Protein AF-A0A158BG43-F1 (afdb_monomer)

pLDDT: mean 74.62, std 22.75, range [27.55, 97.12]

Secondary structure (DSSP, 8-state):
-------------------------S-S------SS-EEEETTEEEEEEEEE-TTSEEEEEETTS-EEEEEEEE-TTSSSEEEEEEE-STTSSSTT-EEEEEEEE-SSEEEEEEE-TTSS-EEEEEEE-

Foldseek 3Di:
DDDDDDDDDDDPPPPPPPVPPQDFFPLAWDFCQFPFKWKDKPVGIATKTWTQGRQQKIWMAGPVGWIKIWGWDGPPGDQKTKIKIATDAPPDPDHRFIWIFIWHDDPFKIWTWTAGPVRPMIIIIIGTD

Nearest PDB structures (foldseek):
  2a13-assembly1_A  TM=4.425E-01  e=7.009E-01  Arabidopsis thaliana
  3t2x-assembly1_B  TM=4.609E-01  e=1.167E+00  Shewanella denitrificans OS217
  3wjf-assembly1_B  TM=5.000E-01  e=1.668E+00  Arabidopsis thaliana
  3szi-assembly4_G  TM=4.247E-01  e=1.506E+00  Shewanella denitrificans OS217
  3wjc-assembly1_B  TM=4.115E-01  e=1.668E+00  Arabidopsis thaliana

Mean predicted aligned error: 11.56 Å

Organism: NCBI:txid1777136

Solvent-accessible surface area (backbone atoms only — not comparable to full-atom values): 7262 Å² total; per-residue (Å²): 136,89,88,80,87,86,87,83,88,82,82,89,73,75,76,83,72,74,74,79,71,85,61,72,59,76,79,70,61,52,74,30,68,27,75,69,14,42,33,34,40,91,89,51,68,48,54,31,40,54,34,34,40,64,87,25,39,32,43,34,35,40,80,85,70,21,40,35,39,35,41,45,43,66,46,76,87,38,69,38,25,38,32,40,38,38,31,33,57,79,74,29,95,51,53,64,39,68,29,45,36,38,37,39,67,58,98,51,37,40,41,34,44,25,32,42,91,86,60,86,45,40,50,36,36,44,28,37,80

Sequence (129 aa):
MSMIAMASHPSSSFPLRCRYVERAPIGASLSASTKKPAAGSTKGGETTRFAVGQDGSIQGSGVTGYAFSGTTTPHGDKNFLDATVKFGPAPCLYPGMTLTGVVFFTSNEVLAGLTLPDRSDAFVVAGTK

Structure (mmCIF, N/CA/C/O backbone):
data_AF-A0A158BG43-F1
#
_entry.id   AF-A0A158BG43-F1
#
loop_
_atom_site.group_PDB
_atom_site.id
_atom_site.type_symbol
_atom_site.label_atom_id
_atom_site.label_alt_id
_atom_site.label_comp_id
_atom_site.label_asym_id
_atom_site.label_entity_id
_atom_site.label_seq_id
_atom_site.pdbx_PDB_ins_code
_atom_site.Cartn_x
_atom_site.Cartn_y
_atom_site.Cartn_z
_atom_site.occupancy
_atom_site.B_iso_or_equiv
_atom_site.auth_seq_id
_atom_site.auth_comp_id
_atom_site.auth_asym_id
_atom_site.auth_atom_id
_atom_site.pdbx_PDB_model_num
ATOM 1 N N . MET A 1 1 ? -20.550 17.779 60.912 1.00 37.50 1 MET A N 1
ATOM 2 C CA . MET A 1 1 ? -19.377 17.279 61.657 1.00 37.50 1 MET A CA 1
ATOM 3 C C . MET A 1 1 ? -18.313 16.924 60.637 1.00 37.50 1 MET A C 1
ATOM 5 O O . MET A 1 1 ? -18.587 16.151 59.732 1.00 37.50 1 MET A O 1
ATOM 9 N N . SER A 1 2 ? -17.175 17.602 60.726 1.00 34.94 2 SER A N 1
ATOM 10 C CA . SER A 1 2 ? -15.984 17.400 59.903 1.00 34.94 2 SER A CA 1
ATOM 11 C C . SER A 1 2 ? -15.213 16.177 60.407 1.00 34.94 2 SER A C 1
ATOM 13 O O . SER A 1 2 ? -15.119 16.021 61.621 1.00 34.94 2 SER A O 1
ATOM 15 N N . MET A 1 3 ? -14.629 15.372 59.517 1.00 31.47 3 MET A N 1
ATOM 16 C CA . MET A 1 3 ? -13.272 14.850 59.709 1.00 31.47 3 MET A CA 1
ATOM 17 C C . MET A 1 3 ? -12.597 14.580 58.363 1.00 31.47 3 MET A C 1
ATOM 19 O O . MET A 1 3 ? -13.215 14.176 57.381 1.00 31.47 3 MET A O 1
ATOM 23 N N . ILE A 1 4 ? -11.306 14.882 58.380 1.00 27.55 4 ILE A N 1
ATOM 24 C CA . ILE A 1 4 ? -10.346 15.030 57.298 1.00 27.55 4 ILE A CA 1
ATOM 25 C C . ILE A 1 4 ? -9.380 13.832 57.334 1.00 27.55 4 ILE A C 1
ATOM 27 O O . ILE A 1 4 ? -8.937 13.447 58.408 1.00 27.55 4 ILE A O 1
ATOM 31 N N . ALA A 1 5 ? -9.060 13.329 56.136 1.00 32.81 5 ALA A N 1
ATOM 32 C CA . ALA A 1 5 ? -7.835 12.683 55.632 1.00 32.81 5 ALA A CA 1
ATOM 33 C C . ALA A 1 5 ? -7.079 11.584 56.414 1.00 32.81 5 ALA A C 1
ATOM 35 O O . ALA A 1 5 ? -6.594 11.777 57.522 1.00 32.81 5 ALA A O 1
ATOM 36 N N . MET A 1 6 ? -6.698 10.545 55.661 1.00 28.23 6 MET A N 1
ATOM 37 C CA . MET A 1 6 ? -5.288 10.161 55.546 1.00 28.23 6 MET A CA 1
ATOM 38 C C . MET A 1 6 ? -4.965 9.790 54.092 1.00 28.23 6 MET A C 1
ATOM 40 O O . MET A 1 6 ? -5.698 9.045 53.447 1.00 28.23 6 MET A O 1
ATOM 44 N N . ALA A 1 7 ? -3.890 10.380 53.574 1.00 37.34 7 ALA A N 1
ATOM 45 C CA . ALA A 1 7 ? -3.385 10.216 52.219 1.00 37.34 7 ALA A CA 1
ATOM 46 C C . ALA A 1 7 ? -2.291 9.140 52.162 1.00 37.34 7 ALA A C 1
ATOM 48 O O . ALA A 1 7 ? -1.436 9.086 53.043 1.00 37.34 7 ALA A O 1
ATOM 49 N N . SER A 1 8 ? -2.241 8.383 51.066 1.00 32.03 8 SER A N 1
ATOM 50 C CA . SER A 1 8 ? -1.004 7.793 50.544 1.00 32.03 8 SER A CA 1
ATOM 51 C C . SER A 1 8 ? -1.057 7.769 49.005 1.00 32.03 8 SER A C 1
ATOM 53 O O . SER A 1 8 ? -1.920 7.153 48.388 1.00 32.03 8 SER A O 1
ATOM 55 N N . HIS A 1 9 ? -0.159 8.534 48.381 1.00 32.22 9 HIS A N 1
ATOM 56 C CA . HIS A 1 9 ? 0.129 8.553 46.937 1.00 32.22 9 HIS A CA 1
ATOM 57 C C . HIS A 1 9 ? 1.297 7.578 46.642 1.00 32.22 9 HIS A C 1
ATOM 59 O O . HIS A 1 9 ? 2.014 7.222 47.575 1.00 32.22 9 HIS A O 1
ATOM 65 N N . PRO A 1 10 ? 1.684 7.315 45.379 1.00 43.56 10 PRO A N 1
ATOM 66 C CA . PRO A 1 10 ? 0.894 6.860 44.236 1.00 43.56 10 PRO A CA 1
ATOM 67 C C . PRO A 1 10 ? 1.562 5.625 43.572 1.00 43.56 10 PRO A C 1
ATOM 69 O O . PRO A 1 10 ? 2.783 5.527 43.500 1.00 43.56 10 PRO A O 1
ATOM 72 N N . SER A 1 11 ? 0.791 4.707 42.986 1.00 33.88 11 SER A N 1
ATOM 73 C CA . SER A 1 11 ? 1.318 3.846 41.915 1.00 33.88 11 SER A CA 1
ATOM 74 C C . SER A 1 11 ? 0.699 4.335 40.618 1.00 33.88 11 SER A C 1
ATOM 76 O O . SER A 1 11 ? -0.487 4.131 40.365 1.00 33.88 11 SER A O 1
ATOM 78 N N . SER A 1 12 ? 1.479 5.068 39.827 1.00 44.47 12 SER A N 1
ATOM 79 C CA . SER A 1 12 ? 1.094 5.527 38.496 1.00 44.47 12 SER A CA 1
ATOM 80 C C . SER A 1 12 ? 1.058 4.342 37.531 1.00 44.47 12 SER A C 1
ATOM 82 O O . SER A 1 12 ? 1.940 4.164 36.695 1.00 44.47 12 SER A O 1
ATOM 84 N N . SER A 1 13 ? 0.026 3.517 37.628 1.00 39.09 13 SER A N 1
ATOM 85 C CA . SER A 1 13 ? -0.416 2.719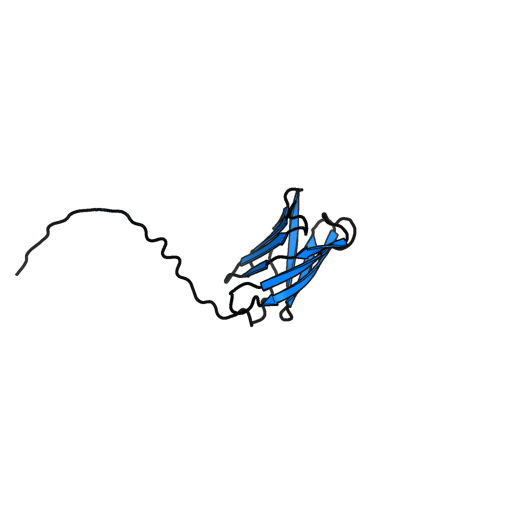 36.494 1.00 39.09 13 SER A CA 1
ATOM 86 C C . SER A 1 13 ? -1.252 3.661 35.636 1.00 39.09 13 SER A C 1
ATOM 88 O O . SER A 1 13 ? -2.415 3.906 35.928 1.00 39.09 13 SER A O 1
ATOM 90 N N . PHE A 1 14 ? -0.654 4.253 34.603 1.00 35.88 14 PHE A N 1
ATOM 91 C CA . PHE A 1 14 ? -1.428 4.737 33.465 1.00 35.88 14 PHE A CA 1
ATOM 92 C C . PHE A 1 14 ? -2.080 3.498 32.842 1.00 35.88 14 PHE A C 1
ATOM 94 O O . PHE A 1 14 ? -1.359 2.713 32.222 1.00 35.88 14 PHE A O 1
ATOM 101 N N . PRO A 1 15 ? -3.399 3.252 32.954 1.00 37.44 15 PRO A N 1
ATOM 102 C CA . PRO A 1 15 ? -3.987 2.336 32.010 1.00 37.44 15 PRO A CA 1
ATOM 103 C C . PRO A 1 15 ? -3.954 3.082 30.674 1.00 37.44 15 PRO A C 1
ATOM 105 O O . PRO A 1 15 ? -4.658 4.079 30.495 1.00 37.44 15 PRO A O 1
ATOM 108 N N . LEU A 1 16 ? -3.143 2.609 29.728 1.00 34.31 16 LEU A N 1
ATOM 109 C CA . LEU A 1 16 ? -3.421 2.803 28.309 1.00 34.31 16 LEU A CA 1
ATOM 110 C C . LEU A 1 16 ? -4.792 2.167 28.051 1.00 34.31 16 LEU A C 1
ATOM 112 O O . LEU A 1 16 ? -4.910 1.037 27.588 1.00 34.31 16 LEU A O 1
ATOM 116 N N . ARG A 1 17 ? -5.864 2.875 28.420 1.00 35.00 17 ARG A N 1
ATOM 117 C CA . ARG A 1 17 ? -7.217 2.564 27.990 1.00 35.00 17 ARG A CA 1
ATOM 118 C C . ARG A 1 17 ? -7.263 2.955 26.524 1.00 35.00 17 ARG A C 1
ATOM 120 O O . ARG A 1 17 ? -7.770 4.023 26.186 1.00 35.00 17 ARG A O 1
ATOM 127 N N . CYS A 1 18 ? -6.731 2.090 25.661 1.00 31.44 18 CYS A N 1
ATOM 128 C CA . CYS A 1 18 ? -7.208 1.997 24.292 1.00 31.44 18 CYS A CA 1
ATOM 129 C C . CYS A 1 18 ? -8.712 1.761 24.404 1.00 31.44 18 CYS A C 1
ATOM 131 O O . CYS A 1 18 ? -9.166 0.638 24.613 1.00 31.44 18 CYS A O 1
ATOM 133 N N . ARG A 1 19 ? -9.495 2.844 24.369 1.00 34.66 19 ARG A N 1
ATOM 134 C CA . ARG A 1 19 ? -10.926 2.746 24.135 1.00 34.66 19 ARG A CA 1
ATOM 135 C C . ARG A 1 19 ? -11.029 2.133 22.750 1.00 34.66 19 ARG A C 1
ATOM 137 O O . ARG A 1 19 ? -10.753 2.808 21.762 1.00 34.66 19 ARG A O 1
ATOM 144 N N . TYR A 1 20 ? -11.334 0.843 22.702 1.00 36.91 20 TYR A N 1
ATOM 145 C CA . TYR A 1 20 ? -11.742 0.180 21.481 1.00 36.91 20 TYR A CA 1
ATOM 146 C C . TYR A 1 20 ? -13.060 0.847 21.097 1.00 36.91 20 TYR A C 1
ATOM 148 O O . TYR A 1 20 ? -14.118 0.527 21.630 1.00 36.91 20 TYR A O 1
ATOM 156 N N . VAL A 1 21 ? -12.980 1.913 20.303 1.00 40.28 21 VAL A N 1
ATOM 157 C CA . VAL A 1 21 ? -14.167 2.478 19.682 1.00 40.28 21 VAL A CA 1
ATOM 158 C C . VAL A 1 21 ? -14.561 1.423 18.661 1.00 40.28 21 VAL A C 1
ATOM 160 O O . VAL A 1 21 ? -13.893 1.297 17.636 1.00 40.28 21 VAL A O 1
ATOM 163 N N . GLU A 1 22 ? -15.578 0.620 18.975 1.00 36.56 22 GLU A N 1
ATOM 164 C CA . GLU A 1 22 ? -16.289 -0.178 17.979 1.00 36.56 22 GLU A CA 1
ATOM 165 C C . GLU A 1 22 ? -16.808 0.800 16.924 1.00 36.56 22 GLU A C 1
ATOM 167 O O . GLU A 1 22 ? -17.852 1.435 17.068 1.00 36.56 22 GLU A O 1
ATOM 172 N N . ARG A 1 23 ? -16.007 1.024 15.885 1.00 42.94 23 ARG A N 1
ATOM 173 C CA . ARG A 1 23 ? -16.459 1.710 14.686 1.00 42.94 23 ARG A CA 1
ATOM 174 C C . ARG A 1 23 ? -17.159 0.645 13.858 1.00 42.94 23 ARG A C 1
ATOM 176 O O . ARG A 1 23 ? -16.573 -0.404 13.602 1.00 42.94 23 ARG A O 1
ATOM 183 N N . ALA A 1 24 ? -18.413 0.929 13.511 1.00 41.81 24 ALA A N 1
ATOM 184 C CA . ALA A 1 24 ? -19.252 0.110 12.645 1.00 41.81 24 ALA A CA 1
ATOM 185 C C . ALA A 1 24 ? -18.457 -0.438 11.442 1.00 41.81 24 ALA A C 1
ATOM 187 O O . ALA A 1 24 ? -17.553 0.262 10.967 1.00 41.81 24 ALA A O 1
ATOM 188 N N . PRO A 1 25 ? -18.790 -1.648 10.941 1.00 42.25 25 PRO A N 1
ATOM 189 C CA . PRO A 1 25 ? -18.127 -2.219 9.773 1.00 42.25 25 PRO A CA 1
ATOM 190 C C . PRO A 1 25 ? -18.113 -1.177 8.658 1.00 42.25 25 PRO A C 1
ATOM 192 O O . PRO A 1 25 ? -19.098 -0.459 8.463 1.00 42.25 25 PRO A O 1
ATOM 195 N N . ILE A 1 26 ? -16.973 -1.048 7.978 1.00 51.44 26 ILE A N 1
ATOM 196 C CA . ILE A 1 26 ? -16.731 -0.057 6.924 1.00 51.44 26 ILE A CA 1
ATOM 197 C C . ILE A 1 26 ? -17.606 -0.420 5.707 1.00 51.44 26 ILE A C 1
ATOM 199 O O .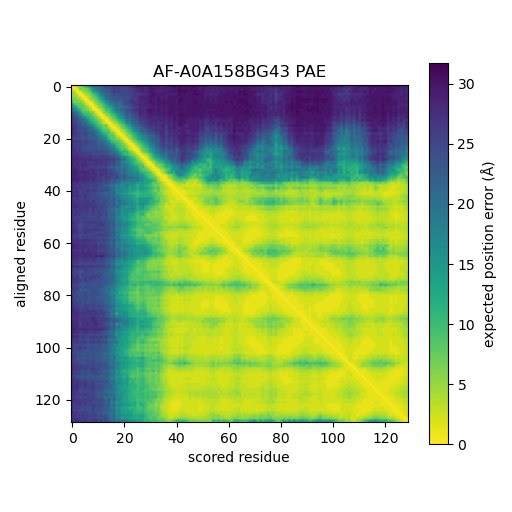 ILE A 1 26 ? -17.130 -0.939 4.708 1.00 51.44 26 ILE A O 1
ATOM 203 N N . GLY A 1 27 ? -18.916 -0.201 5.822 1.00 39.44 27 GLY A N 1
ATOM 204 C CA . GLY A 1 27 ? -19.930 -0.379 4.782 1.00 39.44 27 GLY A CA 1
ATOM 205 C C . GLY A 1 27 ? -20.380 0.947 4.167 1.00 39.44 27 GLY A C 1
ATOM 206 O O . GLY A 1 27 ? -21.260 0.964 3.316 1.00 39.44 27 GLY A O 1
ATOM 207 N N . ALA A 1 28 ? -19.781 2.066 4.584 1.00 37.25 28 ALA A N 1
ATOM 208 C CA . ALA A 1 28 ? -20.087 3.394 4.074 1.00 37.25 28 ALA A CA 1
ATOM 209 C C . ALA A 1 28 ? -18.818 4.046 3.512 1.00 37.25 28 ALA A C 1
ATOM 211 O O . ALA A 1 28 ? -18.035 4.666 4.230 1.00 37.25 28 ALA A O 1
ATOM 212 N N . SER A 1 29 ? -18.613 3.844 2.212 1.00 38.44 29 SER A N 1
ATOM 213 C CA . SER A 1 29 ? -18.270 4.915 1.274 1.00 38.44 29 SER A CA 1
ATOM 214 C C . SER A 1 29 ? -17.303 5.999 1.784 1.00 38.44 29 SER A C 1
ATOM 216 O O . SER A 1 29 ? -17.697 7.097 2.175 1.00 38.44 29 SER A O 1
ATOM 218 N N . LEU A 1 30 ? -15.999 5.726 1.708 1.00 47.50 30 LEU A N 1
ATOM 219 C CA . LEU A 1 30 ? -14.947 6.651 2.134 1.00 47.50 30 LEU A CA 1
ATOM 220 C C . LEU A 1 30 ? -14.240 7.271 0.928 1.00 47.50 30 LEU A C 1
ATOM 222 O O . LEU A 1 30 ? -13.174 6.798 0.564 1.00 47.50 30 LEU A O 1
ATOM 226 N N . SER A 1 31 ? -14.753 8.386 0.390 1.00 45.50 31 SER A N 1
ATOM 227 C CA . SER A 1 31 ? -13.951 9.241 -0.504 1.00 45.50 31 SER A CA 1
ATOM 228 C C . SER A 1 31 ? -12.813 9.864 0.302 1.00 45.50 31 SER A C 1
ATOM 230 O O . SER A 1 31 ? -12.991 10.853 1.011 1.00 45.50 31 SER A O 1
ATOM 232 N N . ALA A 1 32 ? -11.647 9.226 0.291 1.00 50.72 32 ALA A N 1
ATOM 233 C CA . ALA A 1 32 ? -10.436 9.770 0.886 1.00 50.72 32 ALA A CA 1
ATOM 234 C C . ALA A 1 32 ? -9.686 10.570 -0.177 1.00 50.72 32 ALA A C 1
ATOM 236 O O . ALA A 1 32 ? -8.767 10.057 -0.794 1.00 50.72 32 ALA A O 1
ATOM 237 N N . SER A 1 33 ? -10.088 11.812 -0.433 1.00 51.41 33 SER A N 1
ATOM 238 C CA . SER A 1 33 ? -9.305 12.699 -1.300 1.00 51.41 33 SER A CA 1
ATOM 239 C C . SER A 1 33 ? -8.258 13.402 -0.456 1.00 51.41 33 SER A C 1
ATOM 241 O O . SER A 1 33 ? -8.457 14.518 0.007 1.00 51.41 33 SER A O 1
ATOM 243 N N . THR A 1 34 ? -7.145 12.722 -0.211 1.00 55.28 34 THR A N 1
ATOM 244 C CA . THR A 1 34 ? -6.138 13.232 0.714 1.00 55.28 34 THR A CA 1
ATOM 245 C C . THR A 1 34 ? -5.454 14.495 0.177 1.00 55.28 34 THR A C 1
ATOM 247 O O . THR A 1 34 ? -4.929 14.528 -0.942 1.00 55.28 34 THR A O 1
ATOM 250 N N . LYS A 1 35 ? -5.428 15.569 0.976 1.00 51.81 35 LYS A N 1
ATOM 251 C CA . LYS A 1 35 ? -4.619 16.761 0.675 1.00 51.81 35 LYS A CA 1
ATOM 252 C C . LYS A 1 35 ? -3.157 16.457 1.030 1.00 51.81 35 LYS A C 1
ATOM 254 O O . LYS A 1 35 ? -2.766 16.604 2.178 1.00 51.81 35 LYS A O 1
ATOM 259 N N . LYS A 1 36 ? -2.357 16.063 0.027 1.00 61.06 36 LYS A N 1
ATOM 260 C CA . LYS A 1 36 ? -0.919 15.703 0.114 1.00 61.06 36 LYS A CA 1
ATOM 261 C C . LYS A 1 36 ? -0.616 14.403 0.895 1.00 61.06 36 LYS A C 1
ATOM 263 O O . LYS A 1 36 ? 0.143 14.453 1.862 1.00 61.06 36 LYS A O 1
ATOM 268 N N . PRO A 1 37 ? -1.150 13.232 0.507 1.00 65.62 37 PRO A N 1
ATOM 269 C CA . PRO A 1 37 ? -0.659 11.979 1.061 1.00 65.62 37 PRO A CA 1
ATOM 270 C C . PRO A 1 37 ? 0.808 11.790 0.657 1.00 65.62 37 PRO A C 1
ATOM 272 O O . PRO A 1 37 ? 1.197 12.018 -0.493 1.00 65.62 37 PRO A O 1
ATOM 275 N N . ALA A 1 38 ? 1.627 11.370 1.610 1.00 75.94 38 ALA A N 1
ATOM 276 C CA . ALA A 1 38 ? 2.952 10.860 1.307 1.00 75.94 38 ALA A CA 1
ATOM 277 C C . ALA A 1 38 ? 2.816 9.362 1.046 1.00 75.94 38 ALA A C 1
ATOM 279 O O . ALA A 1 38 ? 2.152 8.659 1.813 1.00 75.94 38 ALA A O 1
ATOM 280 N N . ALA A 1 39 ? 3.437 8.882 -0.027 1.00 82.19 39 ALA A N 1
ATOM 281 C CA . ALA A 1 39 ? 3.675 7.462 -0.194 1.00 82.19 39 ALA A CA 1
ATOM 282 C C . ALA A 1 39 ? 5.167 7.173 -0.145 1.00 82.19 39 ALA A C 1
ATOM 284 O O . ALA A 1 39 ? 5.979 7.971 -0.609 1.00 82.19 39 ALA A O 1
ATOM 285 N N . GLY A 1 40 ? 5.530 6.027 0.408 1.00 85.88 40 GLY A N 1
ATOM 286 C CA . GLY A 1 40 ? 6.921 5.649 0.556 1.00 85.88 40 GLY A CA 1
ATOM 287 C C . GLY A 1 40 ? 7.128 4.152 0.640 1.00 85.88 40 GLY A C 1
ATOM 288 O O . GLY A 1 40 ? 6.188 3.368 0.759 1.00 85.88 40 GLY A O 1
ATOM 289 N N . SER A 1 41 ? 8.398 3.799 0.561 1.00 89.94 41 SER A N 1
ATOM 290 C CA . SER A 1 41 ? 8.945 2.457 0.650 1.00 89.94 41 SER A CA 1
ATOM 291 C C . SER A 1 41 ? 10.361 2.518 1.209 1.00 89.94 41 SER A C 1
ATOM 293 O O . SER A 1 41 ? 10.909 3.605 1.416 1.00 89.94 41 SER A O 1
ATOM 295 N N . THR A 1 42 ? 11.006 1.365 1.368 1.00 89.50 42 THR A N 1
ATOM 296 C CA . THR A 1 42 ? 12.435 1.320 1.711 1.00 89.50 42 THR A CA 1
ATOM 297 C C . THR A 1 42 ? 13.342 1.859 0.597 1.00 89.50 42 THR A C 1
ATOM 299 O O . THR A 1 42 ? 14.501 2.174 0.855 1.00 89.50 42 THR A O 1
ATOM 302 N N . LYS A 1 43 ? 12.827 2.019 -0.630 1.00 87.62 43 LYS A N 1
ATOM 303 C CA . LYS A 1 43 ? 13.577 2.484 -1.810 1.00 87.62 43 LYS A CA 1
ATOM 304 C C . LYS A 1 43 ? 13.346 3.960 -2.148 1.00 87.62 43 LYS A C 1
ATOM 306 O O . LYS A 1 43 ? 13.951 4.468 -3.088 1.00 87.62 43 LYS A O 1
ATOM 311 N N . GLY A 1 44 ? 12.482 4.649 -1.403 1.00 85.12 44 GLY A N 1
ATOM 312 C CA . GLY A 1 44 ? 12.161 6.061 -1.611 1.00 85.12 44 GLY A CA 1
ATOM 313 C C . GLY A 1 44 ? 10.684 6.368 -1.393 1.00 85.12 44 GLY A C 1
ATOM 314 O O . GLY A 1 44 ? 9.875 5.474 -1.140 1.00 85.12 44 GLY A O 1
ATOM 315 N N . GLY A 1 45 ? 10.326 7.645 -1.499 1.00 84.94 45 GLY A N 1
ATOM 316 C CA . GLY A 1 45 ? 8.950 8.103 -1.362 1.00 84.94 45 GLY A CA 1
ATOM 317 C C . GLY A 1 45 ? 8.707 9.428 -2.063 1.00 84.94 45 GLY A C 1
ATOM 318 O O . GLY A 1 45 ? 9.640 10.154 -2.403 1.00 84.94 45 GLY A O 1
ATOM 319 N N . GLU A 1 46 ? 7.437 9.737 -2.281 1.00 82.81 46 GLU A N 1
ATOM 320 C CA . GLU A 1 46 ? 7.004 10.977 -2.907 1.00 82.81 46 GLU A CA 1
ATOM 321 C C . GLU A 1 46 ? 5.611 11.401 -2.431 1.00 82.81 46 GLU A C 1
ATOM 323 O O . GLU A 1 46 ? 4.877 10.650 -1.784 1.00 82.81 46 GLU A O 1
ATOM 328 N N . THR A 1 47 ? 5.233 12.639 -2.755 1.00 85.06 47 THR A N 1
ATOM 329 C CA . THR A 1 47 ? 3.840 13.066 -2.596 1.00 85.06 47 THR A CA 1
ATOM 330 C C . THR A 1 47 ? 2.996 12.395 -3.666 1.00 85.06 47 THR A C 1
ATOM 332 O O . THR A 1 47 ? 3.340 12.414 -4.846 1.00 85.06 47 THR A O 1
ATOM 335 N N . THR A 1 48 ? 1.863 11.840 -3.262 1.00 82.56 48 THR A N 1
ATOM 336 C CA . THR A 1 48 ? 0.957 11.132 -4.162 1.00 82.56 48 THR A CA 1
ATOM 337 C C . THR A 1 48 ? -0.443 11.704 -4.077 1.00 82.56 48 THR A C 1
ATOM 339 O O . THR A 1 48 ? -0.718 12.636 -3.330 1.00 82.56 48 THR A O 1
ATOM 342 N N . ARG A 1 49 ? -1.350 11.176 -4.882 1.00 86.25 49 ARG A N 1
ATOM 343 C CA . ARG A 1 49 ? -2.779 11.154 -4.614 1.00 86.25 49 ARG A CA 1
ATOM 344 C C . ARG A 1 49 ? -3.129 9.704 -4.353 1.00 86.25 49 ARG A C 1
ATOM 346 O O . ARG A 1 49 ? -2.670 8.830 -5.081 1.00 86.25 49 ARG A O 1
ATOM 353 N N . PHE A 1 50 ? -3.938 9.470 -3.336 1.00 87.06 50 PHE A N 1
ATOM 354 C CA . PHE A 1 50 ? -4.479 8.160 -3.020 1.00 87.06 50 PHE A CA 1
ATOM 355 C C . PHE A 1 50 ? -5.936 8.365 -2.655 1.00 87.06 50 PHE A C 1
ATOM 357 O O . PHE A 1 50 ? -6.228 9.038 -1.664 1.00 87.06 50 PHE A O 1
ATOM 364 N N . ALA A 1 51 ? -6.819 7.829 -3.486 1.00 86.25 51 ALA A N 1
ATOM 365 C CA . ALA A 1 51 ? -8.255 7.904 -3.335 1.00 86.25 51 ALA A CA 1
ATOM 366 C C . ALA A 1 51 ? -8.838 6.499 -3.282 1.00 86.25 51 ALA A C 1
ATOM 368 O O . ALA A 1 51 ? -8.449 5.625 -4.055 1.00 86.25 51 ALA A O 1
ATOM 369 N N . VAL A 1 52 ? -9.791 6.314 -2.375 1.00 8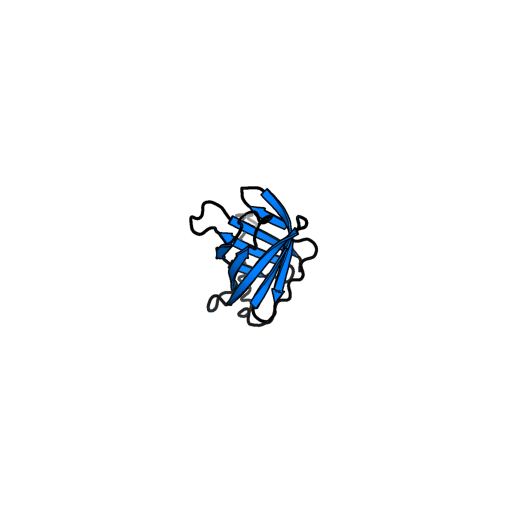5.69 52 VAL A N 1
ATOM 370 C CA . VAL A 1 52 ? -10.644 5.129 -2.327 1.00 85.69 52 VAL A CA 1
ATOM 371 C C . VAL A 1 52 ? -12.058 5.587 -2.663 1.00 85.69 52 VAL A C 1
ATOM 373 O O . VAL A 1 52 ? -12.546 6.563 -2.096 1.00 85.69 52 VAL A O 1
ATOM 376 N N . GLY A 1 53 ? -12.673 4.956 -3.653 1.00 79.25 53 GLY A N 1
ATOM 377 C CA . GLY A 1 53 ? -14.036 5.189 -4.090 1.00 79.25 53 GLY A CA 1
ATOM 378 C C . GLY A 1 53 ? -15.044 4.528 -3.160 1.00 79.25 53 GLY A C 1
ATOM 379 O O . GLY A 1 53 ? -14.719 3.679 -2.329 1.00 79.25 53 GLY A O 1
ATOM 380 N N . GLN A 1 54 ? -16.305 4.926 -3.302 1.00 79.38 54 GLN A N 1
ATOM 381 C CA . GLN A 1 54 ? -17.405 4.337 -2.536 1.00 79.38 54 GLN A CA 1
ATOM 382 C C . GLN A 1 54 ? -17.671 2.870 -2.898 1.00 79.38 54 GLN A C 1
ATOM 384 O O . GLN A 1 54 ? -18.182 2.118 -2.078 1.00 79.38 54 GLN A O 1
ATOM 389 N N . ASP A 1 55 ? -17.292 2.489 -4.111 1.00 79.12 55 ASP A N 1
ATOM 390 C CA . ASP A 1 55 ? -17.331 1.144 -4.680 1.00 79.12 55 ASP A CA 1
ATOM 391 C C . ASP A 1 55 ? -16.102 0.294 -4.307 1.00 79.12 55 ASP A C 1
ATOM 393 O O . ASP A 1 55 ? -15.951 -0.824 -4.789 1.00 79.12 55 ASP A O 1
ATOM 397 N N . GLY A 1 56 ? -15.200 0.834 -3.481 1.00 82.56 56 GLY A N 1
ATOM 398 C CA . GLY A 1 56 ? -13.934 0.200 -3.134 1.00 82.56 56 GLY A CA 1
ATOM 399 C C . GLY A 1 56 ? -12.846 0.358 -4.198 1.00 82.56 56 GLY A C 1
ATOM 400 O O . GLY A 1 56 ? -11.757 -0.176 -4.018 1.00 82.56 56 GLY A O 1
ATOM 401 N N . SER A 1 57 ? -13.067 1.099 -5.288 1.00 88.19 57 SER A N 1
ATOM 402 C CA . SER A 1 57 ? -12.002 1.367 -6.263 1.00 88.19 57 SER A CA 1
ATOM 403 C C . SER A 1 57 ? -10.865 2.172 -5.623 1.00 88.19 57 SER A C 1
ATOM 405 O O . SER A 1 57 ? -11.096 3.139 -4.909 1.00 88.19 57 SER A O 1
ATOM 407 N N . ILE A 1 58 ? -9.612 1.793 -5.858 1.00 91.12 58 ILE A N 1
ATOM 408 C CA . ILE A 1 58 ? -8.439 2.584 -5.468 1.00 91.12 58 ILE A CA 1
ATOM 409 C C . ILE A 1 58 ? -7.909 3.266 -6.717 1.00 91.12 58 ILE A C 1
ATOM 411 O O . ILE A 1 58 ? -7.711 2.610 -7.739 1.00 91.12 58 ILE A O 1
ATOM 415 N N . GLN A 1 59 ? -7.625 4.560 -6.617 1.00 90.75 59 GLN A N 1
ATOM 416 C CA . GLN A 1 59 ? -6.913 5.309 -7.643 1.00 90.75 59 GLN A CA 1
ATOM 417 C C . GLN A 1 59 ? -5.812 6.143 -7.012 1.00 90.75 59 GLN A C 1
ATOM 419 O O . GLN A 1 59 ? -6.018 6.799 -5.987 1.00 90.75 59 GLN A O 1
ATOM 424 N N . GLY A 1 60 ? -4.647 6.169 -7.647 1.00 87.69 60 GLY A N 1
ATOM 425 C CA . GLY A 1 60 ? -3.590 7.053 -7.209 1.00 87.69 60 GLY A CA 1
ATOM 426 C C . GLY A 1 60 ? -2.545 7.369 -8.258 1.00 87.69 60 GLY A C 1
ATOM 427 O O . GLY A 1 60 ? -2.427 6.719 -9.295 1.00 87.69 60 GLY A O 1
ATOM 428 N N . SER A 1 61 ? -1.812 8.438 -7.980 1.00 87.75 61 SER A N 1
ATOM 429 C CA . SER A 1 61 ? -0.810 8.995 -8.883 1.00 87.75 61 SER A CA 1
ATOM 430 C C . SER A 1 61 ? 0.258 9.754 -8.109 1.00 87.75 61 SER A C 1
ATOM 432 O O . SER A 1 61 ? -0.081 10.493 -7.186 1.00 87.75 61 SER A O 1
ATOM 434 N N . GLY A 1 62 ? 1.522 9.630 -8.494 1.00 82.31 62 GLY A N 1
ATOM 435 C CA . GLY A 1 62 ? 2.608 10.455 -7.964 1.00 82.31 62 GLY A CA 1
ATOM 436 C C . GLY A 1 62 ? 2.784 11.778 -8.684 1.00 82.31 62 GLY A C 1
ATOM 437 O O . GLY A 1 62 ? 2.258 11.993 -9.777 1.00 82.31 62 GLY A O 1
ATOM 438 N N . VAL A 1 63 ? 3.591 12.651 -8.086 1.00 80.94 63 VAL A N 1
ATOM 439 C CA . VAL A 1 63 ? 4.063 13.879 -8.741 1.00 80.94 63 VAL A CA 1
ATOM 440 C C . VAL A 1 63 ? 5.053 13.580 -9.867 1.00 80.94 63 VAL A C 1
ATOM 442 O O . VAL A 1 63 ? 5.162 14.368 -10.801 1.00 80.94 63 VAL A O 1
ATOM 445 N N . THR A 1 64 ? 5.727 12.428 -9.822 1.00 81.38 64 THR A N 1
ATOM 446 C CA . THR A 1 64 ? 6.646 11.958 -10.873 1.00 81.38 64 THR A CA 1
ATOM 447 C C . THR A 1 64 ? 5.937 11.355 -12.094 1.00 81.38 64 THR A C 1
ATOM 449 O O . THR A 1 64 ? 6.594 10.927 -13.041 1.00 81.38 64 THR A O 1
ATOM 452 N N . GLY A 1 65 ? 4.599 11.327 -12.104 1.00 81.56 65 GLY A N 1
ATOM 453 C CA . GLY A 1 65 ? 3.799 10.811 -13.220 1.00 81.56 65 GLY A CA 1
ATOM 454 C C . GLY A 1 65 ? 3.530 9.306 -13.172 1.00 81.56 65 GLY A C 1
ATOM 455 O O . GLY A 1 65 ? 2.951 8.761 -14.110 1.00 81.56 65 GLY A O 1
ATOM 456 N N . TYR A 1 66 ? 3.910 8.621 -12.092 1.00 86.94 66 TYR A N 1
ATOM 457 C CA . TYR A 1 66 ? 3.506 7.234 -11.884 1.00 86.94 66 TYR A CA 1
ATOM 458 C C . TYR A 1 66 ? 2.026 7.143 -11.489 1.00 86.94 66 TYR A C 1
ATOM 460 O O . TYR A 1 66 ? 1.476 8.067 -10.888 1.00 86.94 66 TYR A O 1
ATOM 468 N N . ALA A 1 67 ? 1.382 6.021 -11.803 1.00 90.94 67 ALA A N 1
ATOM 469 C CA . ALA A 1 67 ? -0.018 5.779 -11.477 1.00 90.94 67 ALA A CA 1
ATOM 470 C C . ALA A 1 67 ? -0.234 4.345 -10.998 1.00 90.94 67 ALA A C 1
ATOM 472 O O . ALA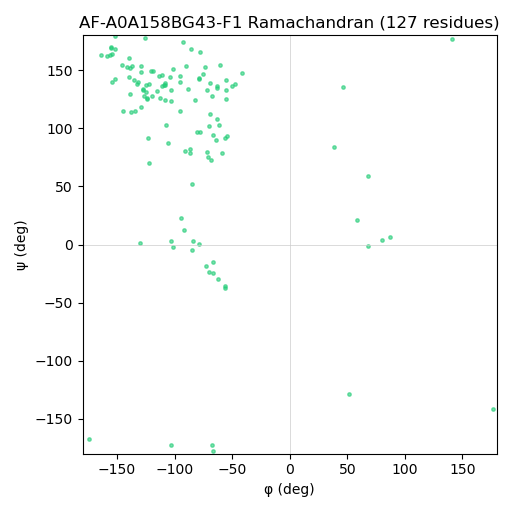 A 1 67 ? 0.479 3.420 -11.390 1.00 90.94 67 ALA A O 1
ATOM 473 N N . PHE A 1 68 ? -1.246 4.163 -10.162 1.00 93.75 68 PHE A N 1
ATOM 474 C CA . PHE A 1 68 ? -1.687 2.858 -9.700 1.00 93.75 68 PHE A CA 1
ATOM 475 C C . PHE A 1 68 ? -3.199 2.847 -9.517 1.00 93.75 68 PHE A C 1
ATOM 477 O O . PHE A 1 68 ? -3.829 3.878 -9.282 1.00 93.75 68 PHE A O 1
ATOM 484 N N . SER A 1 69 ? -3.772 1.657 -9.620 1.00 95.38 69 SER A N 1
ATOM 485 C CA . SER A 1 69 ? -5.204 1.426 -9.447 1.00 95.38 69 SER A CA 1
ATOM 486 C C . SER A 1 69 ? -5.423 0.139 -8.675 1.00 95.38 69 SER A C 1
ATOM 488 O O . SER A 1 69 ? -4.524 -0.698 -8.592 1.00 95.38 69 SER A O 1
ATOM 490 N N . GLY A 1 70 ? -6.592 -0.033 -8.081 1.00 95.44 70 GLY A N 1
ATOM 491 C CA . GLY A 1 70 ? -6.826 -1.183 -7.230 1.00 95.44 70 GLY A CA 1
ATOM 492 C C . GLY A 1 70 ? -8.249 -1.305 -6.737 1.00 95.44 70 GLY A C 1
ATOM 493 O O . GLY A 1 70 ? -9.148 -0.607 -7.202 1.00 95.44 70 GLY A O 1
ATOM 494 N N . THR A 1 71 ? -8.427 -2.186 -5.767 1.00 94.56 71 THR A N 1
ATOM 495 C CA . THR A 1 71 ? -9.708 -2.432 -5.111 1.00 94.56 71 THR A CA 1
ATOM 496 C C . THR A 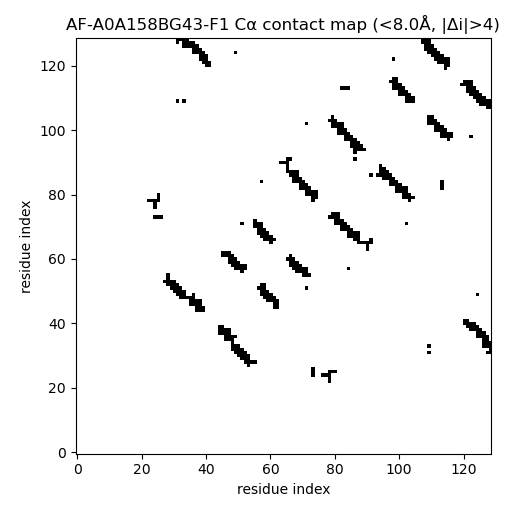1 71 ? -9.511 -2.654 -3.623 1.00 94.56 71 THR A C 1
ATOM 498 O O . THR A 1 71 ? -8.466 -3.152 -3.192 1.00 94.56 71 THR A O 1
ATOM 501 N N . THR A 1 72 ? -10.541 -2.340 -2.850 1.00 92.50 72 THR A N 1
ATOM 502 C CA . THR A 1 72 ? -10.669 -2.692 -1.446 1.00 92.50 72 THR A CA 1
ATOM 503 C C . THR A 1 72 ? -11.887 -3.571 -1.198 1.00 92.50 72 THR A C 1
ATOM 505 O O . THR A 1 72 ? -12.903 -3.457 -1.880 1.00 92.50 72 THR A O 1
ATOM 508 N N . THR A 1 73 ? -11.795 -4.436 -0.192 1.00 90.62 73 THR A N 1
ATOM 509 C CA . THR A 1 73 ? -12.914 -5.243 0.305 1.00 90.62 73 THR A CA 1
ATOM 510 C C . THR A 1 73 ? -12.931 -5.223 1.833 1.00 90.62 73 THR A C 1
ATOM 512 O O . THR A 1 73 ? -11.859 -5.265 2.439 1.00 90.62 73 THR A O 1
ATOM 515 N N . PRO A 1 74 ? -14.104 -5.163 2.490 1.00 88.94 74 PRO A N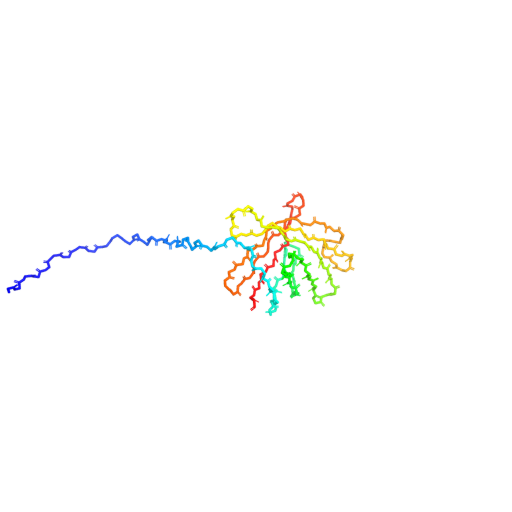 1
ATOM 516 C CA . PRO A 1 74 ? -14.179 -5.283 3.945 1.00 88.94 74 PRO A CA 1
ATOM 517 C C . PRO A 1 74 ? -13.524 -6.575 4.441 1.00 88.94 74 PRO A C 1
ATOM 519 O O . PRO A 1 74 ? -13.791 -7.652 3.905 1.00 88.94 74 PRO A O 1
ATOM 522 N N . HIS A 1 75 ? -12.685 -6.476 5.473 1.00 86.75 75 HIS A N 1
ATOM 523 C CA . HIS A 1 75 ? -12.054 -7.649 6.074 1.00 86.75 75 HIS A CA 1
ATOM 524 C C . HIS A 1 75 ? -12.970 -8.262 7.141 1.00 86.75 75 HIS A C 1
ATOM 526 O O . HIS A 1 75 ? -12.793 -8.046 8.346 1.00 86.75 75 HIS A O 1
ATOM 532 N N . GLY A 1 76 ? -13.977 -9.013 6.691 1.00 85.44 76 GLY A N 1
ATOM 533 C CA . GLY A 1 76 ? -15.019 -9.552 7.569 1.00 85.44 76 GLY A CA 1
ATOM 534 C C . GLY A 1 76 ? -15.639 -8.446 8.429 1.00 85.44 76 GLY A C 1
ATOM 535 O O . GLY A 1 76 ? -15.985 -7.384 7.916 1.00 85.44 76 GLY A O 1
ATOM 536 N N . ASP A 1 77 ? -15.691 -8.667 9.744 1.00 77.69 77 ASP A N 1
ATOM 537 C CA . ASP A 1 77 ? -16.277 -7.722 10.708 1.00 77.69 77 ASP A CA 1
ATOM 538 C C . ASP A 1 77 ? -15.258 -6.729 11.306 1.00 77.69 77 ASP A C 1
ATOM 540 O O . ASP A 1 77 ? -15.533 -6.064 12.306 1.00 77.69 77 ASP A O 1
ATOM 544 N N . LYS A 1 78 ? -14.047 -6.631 10.739 1.00 78.81 78 LYS A N 1
ATOM 545 C CA . LYS A 1 78 ? -12.991 -5.749 11.260 1.00 78.81 78 LYS A CA 1
ATOM 546 C C . LYS A 1 78 ? -13.059 -4.355 10.640 1.00 78.81 78 LYS A C 1
ATOM 548 O O . LYS A 1 78 ? -13.471 -4.160 9.501 1.00 78.81 78 LYS A O 1
ATOM 553 N N . ASN A 1 79 ? -12.561 -3.367 11.382 1.00 81.00 79 ASN A N 1
ATOM 554 C CA . ASN A 1 79 ? -12.519 -1.967 10.956 1.00 81.00 79 ASN A CA 1
ATOM 555 C C . ASN A 1 79 ? -11.270 -1.644 10.103 1.00 81.00 79 ASN A C 1
ATOM 557 O O . ASN A 1 79 ? -10.508 -0.726 10.408 1.00 81.00 79 ASN A O 1
ATOM 561 N N . PHE A 1 80 ? -11.039 -2.432 9.052 1.00 86.00 80 PHE A N 1
ATOM 562 C CA . PHE A 1 80 ? -10.087 -2.137 7.978 1.00 86.00 80 PHE A CA 1
ATOM 563 C C . PHE A 1 80 ? -10.510 -2.850 6.692 1.00 86.00 80 PHE A C 1
ATOM 565 O O . PHE A 1 80 ? -11.340 -3.761 6.712 1.00 86.00 80 PHE A O 1
ATOM 572 N N . LEU A 1 81 ? -9.940 -2.421 5.570 1.00 90.38 81 LEU A N 1
ATOM 573 C CA . LEU A 1 81 ? -10.187 -3.032 4.271 1.00 90.38 81 LEU A CA 1
ATOM 574 C C . LEU A 1 81 ? -8.960 -3.812 3.817 1.00 90.38 81 LEU A C 1
ATOM 576 O O . LEU A 1 81 ? -7.848 -3.296 3.915 1.00 90.38 81 LEU A O 1
ATOM 580 N N . ASP A 1 82 ? -9.165 -5.003 3.268 1.00 94.69 82 ASP A N 1
ATOM 581 C CA . ASP A 1 82 ? -8.156 -5.650 2.436 1.00 94.69 82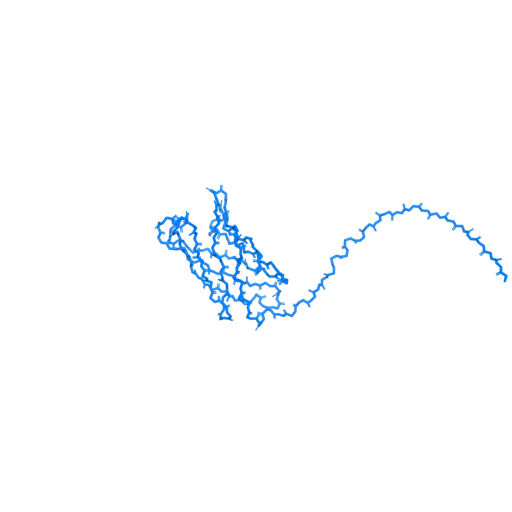 ASP A CA 1
ATOM 582 C C . ASP A 1 82 ? -8.029 -4.861 1.137 1.00 94.69 82 ASP A C 1
ATOM 584 O O . ASP A 1 82 ? -9.027 -4.399 0.587 1.00 94.69 82 ASP A O 1
ATOM 588 N N . ALA A 1 83 ? -6.808 -4.678 0.655 1.00 95.88 83 ALA A N 1
ATOM 589 C CA . ALA A 1 83 ? -6.514 -3.865 -0.511 1.00 95.88 83 ALA A CA 1
ATOM 590 C C . ALA A 1 83 ? -5.603 -4.604 -1.482 1.00 95.88 83 ALA A C 1
ATOM 592 O O . ALA A 1 83 ? -4.627 -5.241 -1.086 1.00 95.88 83 ALA A O 1
ATOM 593 N N . THR A 1 84 ? -5.900 -4.455 -2.767 1.00 96.81 84 THR A N 1
ATOM 594 C CA . THR A 1 84 ? -5.045 -4.896 -3.869 1.00 96.81 84 THR A CA 1
ATOM 595 C C . THR A 1 84 ? -4.773 -3.702 -4.762 1.00 96.81 84 THR A C 1
ATOM 597 O O . THR A 1 84 ? -5.713 -3.056 -5.212 1.00 96.81 84 THR A O 1
ATOM 600 N N . VAL A 1 85 ? -3.503 -3.403 -5.027 1.00 96.12 85 VAL A N 1
ATOM 601 C CA . VAL A 1 85 ? -3.083 -2.291 -5.886 1.00 96.12 85 VAL A CA 1
ATOM 602 C C . VAL A 1 85 ? -2.151 -2.810 -6.965 1.00 96.12 85 VAL A C 1
ATOM 604 O O . VAL A 1 85 ? -1.141 -3.443 -6.675 1.00 96.12 85 VAL A O 1
ATOM 607 N N . LYS A 1 86 ? -2.466 -2.485 -8.215 1.00 96.94 86 LYS A N 1
ATOM 608 C CA . LYS A 1 86 ? -1.624 -2.710 -9.380 1.00 96.94 86 LYS A CA 1
ATOM 609 C C . LYS A 1 86 ? -0.964 -1.404 -9.799 1.00 96.94 86 LYS A C 1
ATOM 611 O O . LYS A 1 86 ? -1.638 -0.416 -10.104 1.00 96.94 86 LYS A O 1
ATOM 616 N N . PHE A 1 87 ? 0.358 -1.426 -9.849 1.00 95.00 87 PHE A N 1
ATOM 617 C CA . PHE A 1 87 ? 1.151 -0.329 -10.380 1.00 95.00 87 PHE A CA 1
ATOM 618 C C . PHE A 1 87 ? 1.148 -0.356 -11.907 1.00 95.00 87 PHE A C 1
ATOM 620 O O . PHE A 1 87 ? 1.168 -1.418 -12.538 1.00 95.00 87 PHE A O 1
ATOM 627 N N . GLY A 1 88 ? 1.125 0.835 -12.498 1.00 94.19 88 GLY A N 1
ATOM 628 C CA . GLY A 1 88 ? 1.326 1.021 -13.925 1.00 94.19 88 GLY A CA 1
ATOM 629 C C . GLY A 1 88 ? 2.759 0.692 -14.371 1.00 94.19 88 GLY A C 1
ATOM 630 O O . GLY A 1 88 ? 3.571 0.179 -13.594 1.00 94.19 88 GLY A O 1
ATOM 631 N N . PRO A 1 89 ? 3.094 0.980 -15.638 1.00 92.88 89 PRO A N 1
ATOM 632 C CA . PRO A 1 89 ? 4.464 0.873 -16.135 1.00 92.88 89 PRO A CA 1
ATOM 633 C C . PRO A 1 89 ? 5.390 1.918 -15.480 1.00 92.88 89 PRO A C 1
ATOM 635 O O . PRO A 1 89 ? 4.976 2.702 -14.621 1.00 92.88 89 PRO A O 1
ATOM 638 N N . ALA A 1 90 ? 6.663 1.941 -15.890 1.00 88.44 90 ALA A N 1
ATOM 639 C CA . ALA A 1 90 ? 7.588 3.018 -15.530 1.00 88.44 90 ALA A CA 1
ATOM 640 C C . ALA A 1 90 ? 6.928 4.400 -15.767 1.00 88.44 90 ALA A C 1
ATOM 642 O O . ALA A 1 90 ? 6.231 4.560 -16.774 1.00 88.44 90 ALA A O 1
ATOM 643 N N . PRO A 1 91 ? 7.096 5.378 -14.856 1.00 88.75 91 PRO A N 1
ATOM 644 C CA . PRO A 1 91 ? 8.137 5.480 -13.826 1.00 88.75 91 PRO A CA 1
ATOM 645 C C . PRO A 1 91 ? 7.751 4.928 -12.437 1.00 88.75 91 PRO A C 1
ATOM 647 O O . PRO A 1 91 ? 8.347 5.324 -11.441 1.00 88.75 91 PRO A O 1
ATOM 650 N N . CYS A 1 92 ? 6.767 4.024 -12.331 1.00 87.75 92 CYS A N 1
ATOM 651 C CA . CYS A 1 92 ? 6.432 3.396 -11.046 1.00 87.75 92 CYS A CA 1
ATOM 652 C C . CYS A 1 92 ? 7.651 2.720 -10.398 1.00 87.75 92 CYS A C 1
ATOM 654 O O . CYS A 1 92 ? 8.409 2.034 -11.075 1.00 87.75 92 CYS A O 1
ATOM 656 N N . LEU A 1 93 ? 7.779 2.822 -9.072 1.00 87.75 93 LEU A N 1
ATOM 657 C CA . LEU A 1 93 ? 8.826 2.124 -8.316 1.00 87.75 93 LEU A CA 1
ATOM 658 C C . LEU A 1 93 ? 8.722 0.589 -8.424 1.00 87.75 93 LEU A C 1
ATOM 660 O O . LEU A 1 93 ? 9.733 -0.111 -8.392 1.00 87.75 93 LEU A O 1
ATOM 664 N N . TYR A 1 94 ? 7.501 0.073 -8.594 1.00 91.25 94 TYR A N 1
ATOM 665 C CA . TYR A 1 94 ? 7.219 -1.347 -8.808 1.00 91.25 94 TYR A CA 1
ATOM 666 C C . TYR A 1 94 ? 6.470 -1.562 -10.137 1.00 91.25 94 TYR A C 1
ATOM 668 O O . TYR A 1 94 ? 5.276 -1.860 -10.116 1.00 91.25 94 TYR A O 1
ATOM 676 N N . PRO A 1 95 ? 7.108 -1.380 -11.310 1.00 93.19 95 PRO A N 1
ATOM 677 C CA . PRO A 1 95 ? 6.413 -1.418 -12.596 1.00 93.19 95 PRO A CA 1
ATOM 678 C C . PRO A 1 95 ? 5.634 -2.720 -12.810 1.00 93.19 95 PRO A C 1
ATOM 680 O O . PRO A 1 95 ? 6.199 -3.807 -12.720 1.00 93.19 95 PRO A O 1
ATOM 683 N N . GLY A 1 96 ? 4.334 -2.613 -13.099 1.00 94.06 96 GLY A N 1
ATOM 684 C CA . GLY A 1 96 ? 3.460 -3.756 -13.390 1.00 94.06 96 GLY A CA 1
ATOM 685 C C . GLY A 1 96 ? 3.179 -4.696 -12.211 1.00 94.06 96 GLY A C 1
ATOM 686 O O . GLY A 1 96 ? 2.421 -5.656 -12.370 1.00 94.06 96 GLY A O 1
ATOM 687 N N . MET A 1 97 ? 3.751 -4.431 -11.035 1.00 94.88 97 MET A N 1
ATOM 688 C CA . MET A 1 97 ? 3.578 -5.272 -9.856 1.00 94.88 97 MET A CA 1
ATOM 689 C C . MET A 1 97 ? 2.199 -5.068 -9.238 1.00 94.88 97 MET A C 1
ATOM 691 O O . MET A 1 97 ? 1.643 -3.968 -9.231 1.00 94.88 97 MET A O 1
ATOM 695 N N . THR A 1 98 ? 1.668 -6.151 -8.677 1.00 96.19 98 THR A N 1
ATOM 696 C CA . THR A 1 98 ? 0.467 -6.118 -7.844 1.00 96.19 98 THR A CA 1
ATOM 697 C C . THR A 1 98 ? 0.871 -6.355 -6.401 1.00 96.19 98 THR A C 1
ATOM 699 O O . THR A 1 98 ? 1.541 -7.340 -6.094 1.00 96.19 98 THR A O 1
ATOM 702 N N . LEU A 1 99 ? 0.498 -5.426 -5.532 1.00 96.31 99 LEU A N 1
ATOM 703 C CA . LEU A 1 99 ? 0.753 -5.477 -4.103 1.00 96.31 99 LEU A CA 1
ATOM 704 C C . LEU A 1 99 ? -0.573 -5.683 -3.381 1.00 96.31 99 LEU A C 1
ATOM 706 O O . LEU A 1 99 ? -1.612 -5.161 -3.790 1.00 96.31 99 LEU A O 1
ATOM 710 N N . THR A 1 100 ? -0.517 -6.419 -2.282 1.00 97.12 100 THR A N 1
ATOM 711 C CA . THR A 1 100 ? -1.664 -6.673 -1.413 1.00 97.12 100 THR A CA 1
ATOM 712 C C . THR A 1 100 ? -1.373 -6.162 -0.018 1.00 97.12 100 THR A C 1
ATOM 714 O O . THR A 1 100 ? -0.228 -6.185 0.439 1.00 97.12 100 THR A O 1
ATOM 717 N N . GLY A 1 101 ? -2.409 -5.734 0.683 1.00 96.06 101 GLY A N 1
ATOM 718 C CA . GLY A 1 101 ? -2.281 -5.302 2.059 1.00 96.06 101 GLY A CA 1
ATOM 719 C C . GLY A 1 101 ? -3.593 -4.790 2.599 1.00 96.06 101 GLY A C 1
ATOM 720 O O . GLY A 1 101 ? -4.642 -5.354 2.305 1.00 96.06 101 GLY A O 1
ATOM 721 N N . VAL A 1 102 ? -3.522 -3.731 3.392 1.00 94.88 102 VAL A N 1
ATOM 722 C CA . VAL A 1 102 ? -4.675 -3.216 4.126 1.00 94.88 102 VAL A CA 1
ATOM 723 C C . VAL A 1 102 ? -4.755 -1.699 4.068 1.00 94.88 102 VAL A C 1
ATOM 725 O O . VAL A 1 102 ? -3.742 -1.009 3.937 1.00 94.88 102 VAL A O 1
ATOM 728 N N . VAL A 1 103 ? -5.974 -1.183 4.196 1.00 91.25 103 VAL A N 1
ATOM 729 C CA . VAL A 1 103 ? -6.266 0.244 4.339 1.00 91.25 103 VAL A CA 1
ATOM 730 C C . VAL A 1 103 ? -7.063 0.466 5.617 1.00 91.25 103 VAL A C 1
ATOM 732 O O . VAL A 1 103 ? -8.130 -0.115 5.822 1.00 91.25 103 VAL A O 1
ATOM 735 N N . PHE A 1 104 ? -6.548 1.351 6.459 1.00 87.25 104 PHE A N 1
ATOM 736 C CA . PHE A 1 104 ? -7.181 1.835 7.672 1.00 87.25 104 PHE A CA 1
ATOM 737 C C . PHE A 1 104 ? -7.720 3.238 7.450 1.00 87.25 104 PHE A C 1
ATOM 739 O O . PHE A 1 104 ? -7.086 4.073 6.799 1.00 87.25 104 PHE A O 1
ATOM 746 N N . PHE A 1 105 ? -8.861 3.514 8.070 1.00 81.62 105 PHE A N 1
ATOM 747 C CA . PHE A 1 105 ? -9.426 4.849 8.123 1.00 81.62 105 PHE A CA 1
ATOM 748 C C . PHE A 1 105 ? -9.724 5.238 9.562 1.00 81.62 105 PHE A C 1
ATOM 750 O O . PHE A 1 105 ? -10.343 4.484 10.314 1.00 81.62 105 PHE A O 1
ATOM 757 N N . THR A 1 106 ? -9.332 6.453 9.920 1.00 77.31 106 THR A N 1
ATOM 758 C CA . THR A 1 106 ? -9.867 7.142 11.094 1.00 77.31 106 THR A CA 1
ATOM 759 C C . THR A 1 106 ? -10.877 8.192 10.628 1.00 77.31 106 THR A C 1
ATOM 761 O O . THR A 1 106 ? -11.248 8.241 9.453 1.00 77.31 106 THR A O 1
ATOM 764 N N . SER A 1 107 ? -11.364 9.038 11.539 1.00 76.44 107 SER A N 1
ATOM 765 C CA . SER A 1 107 ? -12.256 10.140 11.163 1.00 76.44 107 SER A CA 1
ATOM 766 C C . SER A 1 107 ? -11.625 11.064 10.111 1.00 76.44 107 SER A C 1
ATOM 768 O O . SER A 1 107 ? -12.330 11.496 9.206 1.00 76.44 107 SER A O 1
ATOM 770 N N . ASN A 1 108 ? -10.312 11.314 10.202 1.00 77.88 108 ASN A N 1
ATOM 771 C CA . ASN A 1 108 ? -9.620 12.321 9.392 1.00 77.88 108 ASN A CA 1
ATOM 772 C C . ASN A 1 108 ? -8.355 11.796 8.702 1.00 77.88 108 ASN A C 1
ATOM 774 O O . ASN A 1 108 ? -7.684 12.566 8.025 1.00 77.88 108 ASN A O 1
ATOM 778 N N . GLU A 1 109 ? -8.002 10.522 8.861 1.00 82.81 109 GLU A N 1
ATOM 779 C CA . GLU A 1 109 ? -6.759 9.964 8.324 1.00 82.81 109 GLU A CA 1
ATOM 780 C C . GLU A 1 109 ? -7.025 8.687 7.534 1.00 82.81 109 GLU A C 1
ATOM 782 O O . GLU A 1 109 ? -7.993 7.957 7.772 1.00 82.81 109 GLU A O 1
ATOM 787 N N . VAL A 1 110 ? -6.131 8.423 6.592 1.00 85.56 110 VAL A N 1
ATOM 788 C CA . VAL A 1 110 ? -5.997 7.149 5.902 1.00 85.56 110 VAL A CA 1
ATOM 789 C C . VAL A 1 110 ? -4.565 6.662 6.057 1.00 85.56 110 VAL A C 1
ATOM 791 O O . VAL A 1 110 ? -3.611 7.432 5.916 1.00 85.56 110 VAL A O 1
ATOM 794 N N . LEU A 1 111 ? -4.434 5.369 6.326 1.00 90.25 111 LEU A N 1
ATOM 795 C CA . LEU A 1 111 ? -3.165 4.662 6.313 1.00 90.25 111 LEU A CA 1
ATOM 796 C C . LEU A 1 111 ? -3.333 3.411 5.458 1.00 90.25 111 LEU A C 1
ATOM 798 O O . LEU A 1 111 ? -4.136 2.546 5.791 1.00 90.25 111 LEU A O 1
ATOM 802 N N . ALA A 1 112 ? -2.586 3.308 4.369 1.00 91.81 112 ALA A N 1
ATOM 803 C CA . ALA A 1 112 ? -2.494 2.095 3.573 1.00 91.81 112 ALA A CA 1
ATOM 804 C C . ALA A 1 112 ? -1.111 1.479 3.756 1.00 91.81 112 ALA A C 1
ATOM 806 O O . ALA A 1 112 ? -0.109 2.191 3.728 1.00 91.81 112 ALA A O 1
ATOM 807 N N . GLY A 1 113 ? -1.052 0.164 3.912 1.00 95.12 113 GLY A N 1
ATOM 808 C CA . GLY A 1 113 ? 0.196 -0.586 3.933 1.00 95.12 113 GLY A CA 1
ATOM 809 C C . GLY A 1 113 ? 0.049 -1.814 3.058 1.00 95.12 113 GLY A C 1
ATOM 810 O O . GLY A 1 113 ? -0.766 -2.683 3.362 1.00 95.12 113 GLY A O 1
ATOM 811 N N . LEU A 1 114 ? 0.818 -1.874 1.975 1.00 96.56 114 LEU A N 1
ATOM 812 C CA . LEU A 1 114 ? 0.815 -2.978 1.025 1.00 96.56 114 LEU A CA 1
ATOM 813 C C . LEU A 1 114 ? 2.224 -3.527 0.870 1.00 96.56 114 LEU A C 1
ATOM 815 O O . LEU A 1 114 ? 3.168 -2.771 0.674 1.00 96.56 114 LEU A O 1
ATOM 819 N N . THR A 1 115 ? 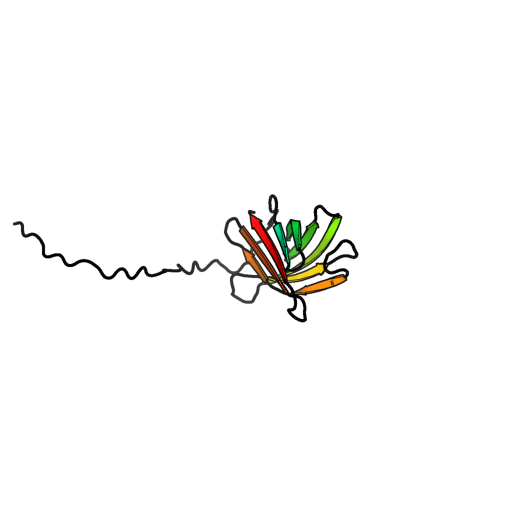2.381 -4.840 0.951 1.00 96.75 115 THR A N 1
ATOM 820 C CA . THR A 1 115 ? 3.696 -5.485 0.871 1.00 96.75 115 THR A CA 1
ATOM 821 C C . THR A 1 115 ? 3.922 -6.078 -0.508 1.00 96.75 115 THR A C 1
ATOM 823 O O . THR A 1 115 ? 2.977 -6.531 -1.161 1.00 96.75 115 THR A O 1
ATOM 826 N N . LEU A 1 116 ? 5.185 -6.145 -0.927 1.00 93.94 116 LEU A N 1
ATOM 827 C CA . LEU A 1 116 ? 5.557 -7.024 -2.031 1.00 93.94 116 LEU A CA 1
ATOM 828 C C . LEU A 1 116 ? 5.238 -8.493 -1.685 1.00 93.94 116 LEU A C 1
ATOM 830 O O . LEU A 1 116 ? 5.229 -8.849 -0.502 1.00 93.94 116 LEU A O 1
ATOM 834 N N . PRO A 1 117 ? 5.008 -9.363 -2.688 1.00 92.25 117 PRO A N 1
ATOM 835 C CA . PRO A 1 117 ? 4.733 -10.783 -2.450 1.00 92.25 117 PRO A CA 1
ATOM 836 C C . PRO A 1 117 ? 5.826 -11.506 -1.648 1.00 92.25 117 PRO A C 1
ATOM 838 O O . PRO A 1 117 ? 5.523 -12.362 -0.820 1.00 92.25 117 PRO A O 1
ATOM 841 N N . ASP A 1 118 ? 7.089 -11.133 -1.859 1.00 93.00 118 ASP A N 1
ATOM 842 C CA . ASP A 1 118 ? 8.261 -11.658 -1.144 1.00 93.00 118 ASP A CA 1
ATOM 843 C C . ASP A 1 118 ? 8.530 -10.945 0.194 1.00 93.00 118 ASP A C 1
ATOM 845 O O . ASP A 1 118 ? 9.425 -11.341 0.937 1.00 93.00 118 ASP A O 1
ATOM 849 N N . ARG A 1 119 ? 7.752 -9.897 0.506 1.00 90.69 119 ARG A N 1
ATOM 850 C CA . ARG A 1 119 ? 7.877 -9.045 1.697 1.00 90.69 119 ARG A CA 1
ATOM 851 C C . ARG A 1 119 ? 9.238 -8.353 1.834 1.00 90.69 119 ARG A C 1
ATOM 853 O O . ARG A 1 119 ? 9.585 -7.930 2.934 1.00 90.69 119 ARG A O 1
ATOM 860 N N . SER A 1 120 ? 9.991 -8.206 0.744 1.00 93.81 120 SER A N 1
ATOM 861 C CA . SER A 1 120 ? 11.278 -7.495 0.762 1.00 93.81 120 SER A CA 1
ATOM 862 C C . SER A 1 120 ? 11.121 -5.977 0.896 1.00 93.81 120 SER A C 1
ATOM 864 O O . SER A 1 120 ? 12.068 -5.287 1.265 1.00 93.81 120 SER A O 1
ATOM 866 N N . ASP A 1 121 ? 9.927 -5.457 0.607 1.00 94.75 121 ASP A N 1
ATOM 867 C CA . ASP A 1 121 ? 9.600 -4.037 0.665 1.00 94.75 121 ASP A CA 1
ATOM 868 C C . ASP A 1 121 ? 8.091 -3.830 0.879 1.00 94.75 121 ASP A C 1
ATOM 870 O O . ASP A 1 121 ? 7.282 -4.761 0.749 1.00 94.75 121 ASP A O 1
ATOM 874 N N . ALA A 1 122 ? 7.706 -2.590 1.171 1.00 93.75 122 ALA A N 1
ATOM 875 C CA . ALA A 1 122 ? 6.317 -2.192 1.323 1.00 93.75 122 ALA A CA 1
ATOM 876 C C . ALA A 1 122 ? 6.050 -0.824 0.698 1.00 93.75 122 ALA A C 1
ATOM 878 O O . ALA A 1 122 ? 6.857 0.093 0.789 1.00 93.75 122 ALA A O 1
ATOM 879 N N . PHE A 1 123 ? 4.864 -0.684 0.122 1.00 93.94 123 PHE A N 1
ATOM 880 C CA . PHE A 1 123 ? 4.271 0.582 -0.249 1.00 93.94 123 PHE A CA 1
ATOM 881 C C . PHE A 1 123 ? 3.348 1.048 0.877 1.00 93.94 123 PHE A C 1
ATOM 883 O O . PHE A 1 123 ? 2.331 0.412 1.167 1.00 93.94 123 PHE A O 1
ATOM 890 N N . VAL A 1 124 ? 3.704 2.156 1.519 1.00 93.62 124 VAL A N 1
ATOM 891 C CA . VAL A 1 124 ? 2.938 2.752 2.616 1.00 93.62 124 VAL A CA 1
ATOM 892 C C . VAL A 1 124 ? 2.424 4.110 2.179 1.00 93.62 124 VAL A C 1
ATOM 894 O O . VAL A 1 124 ? 3.194 4.917 1.668 1.00 93.62 124 VAL A O 1
ATOM 897 N N . VAL A 1 125 ? 1.140 4.375 2.402 1.00 90.56 125 VAL A N 1
ATOM 898 C CA . VAL A 1 125 ? 0.513 5.677 2.165 1.00 90.56 125 VAL A CA 1
ATOM 899 C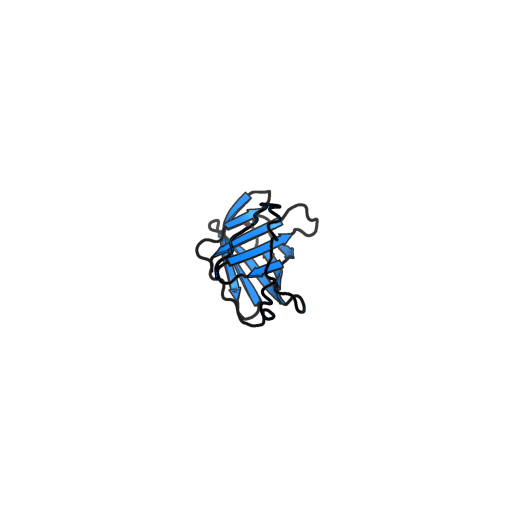 C . VAL A 1 125 ? -0.047 6.194 3.472 1.00 90.56 125 VAL A C 1
ATOM 901 O O . VAL A 1 125 ? -0.843 5.506 4.103 1.00 90.56 125 VAL A O 1
ATOM 904 N N . ALA A 1 126 ? 0.307 7.417 3.846 1.00 88.06 126 ALA A N 1
ATOM 905 C CA . ALA A 1 126 ? -0.308 8.115 4.965 1.00 88.06 126 ALA A CA 1
ATOM 906 C C . ALA A 1 126 ? -0.789 9.490 4.506 1.00 88.06 126 ALA A C 1
ATOM 908 O O . ALA A 1 126 ? -0.062 10.232 3.839 1.00 88.06 126 ALA A O 1
ATOM 909 N N . GLY A 1 127 ? -2.022 9.838 4.858 1.00 81.12 127 GLY A N 1
ATOM 910 C CA . GLY A 1 127 ? -2.580 11.139 4.520 1.00 81.12 127 GLY A CA 1
ATOM 911 C C . GLY A 1 127 ? -3.816 11.479 5.333 1.00 81.12 127 GLY A C 1
ATOM 912 O O . GLY A 1 127 ? -4.459 10.613 5.922 1.00 81.12 127 GLY A O 1
ATOM 913 N N . THR A 1 128 ? -4.160 12.760 5.340 1.00 78.19 128 THR A N 1
ATOM 914 C CA . THR A 1 128 ? -5.390 13.268 5.950 1.00 78.19 128 THR A CA 1
ATOM 915 C C . THR A 1 128 ? -6.486 13.406 4.903 1.00 78.19 128 THR A C 1
ATOM 917 O O . THR A 1 128 ? -6.194 13.844 3.788 1.00 78.19 128 THR A O 1
ATOM 920 N N . LYS A 1 129 ? -7.717 13.047 5.265 1.00 64.81 129 LYS A N 1
ATOM 921 C CA . LYS A 1 129 ? -8.920 13.176 4.437 1.00 64.81 129 LYS A CA 1
ATOM 922 C C . LYS A 1 129 ? -9.240 14.624 4.070 1.00 64.81 129 LYS A C 1
ATOM 924 O O . LYS A 1 129 ? -8.933 15.530 4.875 1.00 64.81 129 LYS A O 1
#

Radius of gyration: 20.75 Å; Cα contacts (8 Å, |Δi|>4): 277; chains: 1; bounding box: 34×29×78 Å